Protein AF-A0A6S7IMA1-F1 (afdb_monomer_lite)

pLDDT: mean 73.79, std 25.33, range [29.47, 98.19]

Foldseek 3Di:
DDDDDDDDDDDDDDDDDDDDDDDDDDDDPPPPDDDDDPPPPPPVFDWDKDKDKDWDDPPDDLDQKFKFKAKDPPQFPVHPLDPHFGKDFPDDDPNTTMIMTMGIGGLVCQQDKMFMFIWIQHPVRDTDTDAPVVDDDPDDGDTDIRHDDVVSSDDPPPPDD

Structure (mmCIF, N/CA/C/O backbone):
data_AF-A0A6S7IMA1-F1
#
_entry.id   AF-A0A6S7IMA1-F1
#
loop_
_atom_site.group_PDB
_atom_site.id
_atom_site.type_symbol
_atom_site.label_atom_id
_atom_site.label_alt_id
_atom_site.label_comp_id
_atom_site.label_asym_id
_atom_site.label_entity_id
_atom_site.label_seq_id
_atom_site.pdbx_PDB_ins_code
_atom_site.Cartn_x
_atom_site.Cartn_y
_atom_site.Cartn_z
_atom_site.occupancy
_atom_site.B_iso_or_equiv
_atom_site.auth_seq_id
_atom_site.auth_comp_id
_atom_site.auth_asym_id
_atom_site.auth_atom_id
_atom_site.pdbx_PDB_model_num
ATOM 1 N N . MET A 1 1 ? 29.094 19.172 25.614 1.00 41.25 1 MET A N 1
ATOM 2 C CA . MET A 1 1 ? 28.158 18.133 26.086 1.00 41.25 1 MET A CA 1
ATOM 3 C C . MET A 1 1 ? 28.373 16.949 25.173 1.00 41.25 1 MET A C 1
ATOM 5 O O . MET A 1 1 ? 27.771 16.877 24.112 1.00 41.25 1 MET A O 1
ATOM 9 N N . ASP A 1 2 ? 29.354 16.139 25.554 1.00 35.38 2 ASP A N 1
ATOM 10 C CA . ASP A 1 2 ? 29.734 14.898 24.889 1.00 35.38 2 ASP A CA 1
ATOM 11 C C . ASP A 1 2 ? 28.880 13.748 25.416 1.00 35.38 2 ASP A C 1
ATOM 13 O O . ASP A 1 2 ? 28.486 13.738 26.582 1.00 35.38 2 ASP A O 1
ATOM 17 N N . GLY A 1 3 ? 28.627 12.771 24.552 1.00 31.45 3 GLY A N 1
ATOM 18 C CA . GLY A 1 3 ? 27.895 11.557 24.886 1.00 31.45 3 GLY A CA 1
ATOM 19 C C . GLY A 1 3 ? 28.217 10.425 23.920 1.00 31.45 3 GLY A C 1
ATOM 20 O O . GLY A 1 3 ? 27.313 9.860 23.318 1.00 31.45 3 GLY A O 1
ATOM 21 N N . ALA A 1 4 ? 29.504 10.119 23.746 1.00 35.09 4 ALA A N 1
ATOM 22 C CA . ALA A 1 4 ? 29.955 8.841 23.207 1.00 35.09 4 ALA A CA 1
ATOM 23 C C . ALA A 1 4 ? 30.277 7.920 24.391 1.00 35.09 4 ALA A C 1
ATOM 25 O O . ALA A 1 4 ? 31.137 8.247 25.208 1.00 35.09 4 ALA A O 1
ATOM 26 N N . ALA A 1 5 ? 29.589 6.783 24.494 1.00 36.19 5 ALA A N 1
ATOM 27 C CA . ALA A 1 5 ? 29.919 5.734 25.450 1.00 36.19 5 ALA A CA 1
ATOM 28 C C . ALA A 1 5 ? 30.193 4.428 24.703 1.00 36.19 5 ALA A C 1
ATOM 30 O O . ALA A 1 5 ? 29.373 3.925 23.938 1.00 36.19 5 ALA A O 1
ATOM 31 N N . ILE A 1 6 ? 31.403 3.946 24.945 1.00 34.84 6 ILE A N 1
ATOM 32 C CA . ILE A 1 6 ? 32.040 2.729 24.469 1.00 34.84 6 ILE A CA 1
ATOM 33 C C . ILE A 1 6 ? 31.697 1.632 25.482 1.00 34.84 6 ILE A C 1
ATOM 35 O O . ILE A 1 6 ? 31.833 1.866 26.682 1.00 34.84 6 ILE A O 1
ATOM 39 N N . PHE A 1 7 ? 31.304 0.439 25.033 1.00 31.62 7 PHE A N 1
ATOM 40 C CA . PHE A 1 7 ? 31.264 -0.742 25.897 1.00 31.62 7 PHE A CA 1
ATOM 41 C C . PHE A 1 7 ? 32.379 -1.701 25.490 1.00 31.62 7 PHE A C 1
ATOM 43 O O . PHE A 1 7 ? 32.335 -2.310 24.423 1.00 31.62 7 PHE A O 1
ATOM 50 N N . SER A 1 8 ? 33.371 -1.817 26.372 1.00 31.61 8 SER A N 1
ATOM 51 C CA . SER A 1 8 ? 34.441 -2.808 26.319 1.00 31.61 8 SER A CA 1
ATOM 52 C C . SER A 1 8 ? 34.383 -3.676 27.575 1.00 31.61 8 SER A C 1
ATOM 54 O O . SER A 1 8 ? 34.417 -3.152 28.683 1.00 31.61 8 SER A O 1
ATOM 56 N N . ASN A 1 9 ? 34.333 -4.989 27.351 1.00 31.88 9 ASN A N 1
ATOM 57 C CA . ASN A 1 9 ? 34.886 -6.091 28.142 1.00 31.88 9 ASN A CA 1
ATOM 58 C C . ASN A 1 9 ? 34.836 -6.042 29.679 1.00 31.88 9 ASN A C 1
ATOM 60 O O . ASN A 1 9 ? 35.659 -5.397 30.323 1.00 31.88 9 ASN A O 1
ATOM 64 N N . LEU A 1 10 ? 34.061 -6.970 30.243 1.00 34.06 10 LEU A N 1
ATOM 65 C CA . LEU A 1 10 ? 34.516 -7.770 31.380 1.00 34.06 10 LEU A CA 1
ATOM 66 C C . LEU A 1 10 ? 34.341 -9.251 31.031 1.00 34.06 10 LEU A C 1
ATOM 68 O O . LEU A 1 10 ? 33.246 -9.799 31.107 1.00 34.06 10 LEU A O 1
ATOM 72 N N . GLY A 1 11 ? 35.443 -9.866 30.605 1.00 29.47 11 GLY A N 1
ATOM 73 C CA . GLY A 1 11 ? 35.627 -11.308 30.673 1.00 29.47 11 GLY A CA 1
ATOM 74 C C . GLY A 1 11 ? 36.151 -11.667 32.060 1.00 29.47 11 GLY A C 1
ATOM 75 O O . GLY A 1 11 ? 37.116 -11.065 32.531 1.00 29.47 11 GLY A O 1
ATOM 76 N N . LEU A 1 12 ? 35.506 -12.637 32.700 1.00 34.34 12 LEU A N 1
ATOM 77 C CA . LEU A 1 12 ? 36.057 -13.409 33.806 1.00 34.34 12 LEU A CA 1
ATOM 78 C C . LEU A 1 12 ? 35.805 -14.890 33.503 1.00 34.34 12 LEU A C 1
ATOM 80 O O . LEU A 1 12 ? 34.703 -15.284 33.129 1.00 34.34 12 LEU A O 1
ATOM 84 N N . ASP A 1 13 ? 36.892 -15.641 33.617 1.00 33.44 13 ASP A N 1
ATOM 85 C CA . ASP A 1 13 ? 37.124 -17.038 33.246 1.00 33.44 13 ASP A CA 1
ATOM 86 C C . ASP A 1 13 ? 36.511 -18.066 34.243 1.00 33.44 13 ASP A C 1
ATOM 88 O O . ASP A 1 13 ? 35.950 -17.672 35.269 1.00 33.44 13 ASP A O 1
ATOM 92 N N . PRO A 1 14 ? 36.567 -19.388 33.949 1.00 46.19 14 PRO A N 1
ATOM 93 C CA . PRO A 1 14 ? 35.552 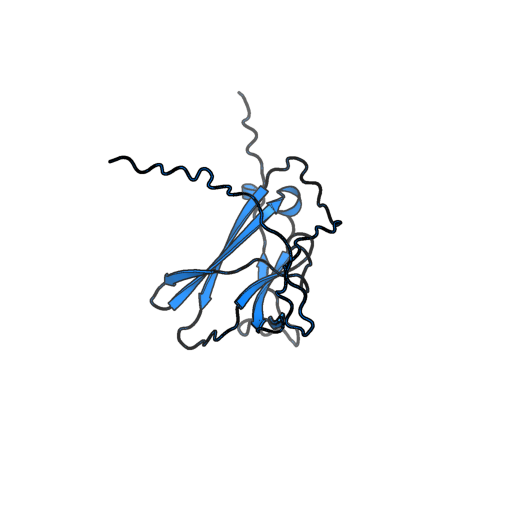-20.371 34.334 1.00 46.19 14 PRO A CA 1
ATOM 94 C C . PRO A 1 14 ? 35.863 -21.142 35.628 1.00 46.19 14 PRO A C 1
ATOM 96 O O . PRO A 1 14 ? 37.021 -21.355 35.983 1.00 46.19 14 PRO A O 1
ATOM 99 N N . LEU A 1 15 ? 34.820 -21.683 36.270 1.00 32.97 15 LEU A N 1
ATOM 100 C CA . LEU A 1 15 ? 34.927 -22.776 37.245 1.00 32.97 15 LEU A CA 1
ATOM 101 C C . LEU A 1 15 ? 33.888 -23.869 36.936 1.00 32.97 15 LEU A C 1
ATOM 103 O O . LEU A 1 15 ? 32.746 -23.584 36.591 1.00 32.97 15 LEU A O 1
ATOM 107 N N . ALA A 1 16 ? 34.348 -25.119 37.009 1.00 38.38 16 ALA A N 1
ATOM 108 C CA . ALA A 1 16 ? 33.702 -26.350 36.548 1.00 38.38 16 ALA A CA 1
ATOM 109 C C . ALA A 1 16 ? 32.690 -26.958 37.569 1.00 38.38 16 ALA A C 1
ATOM 111 O O . ALA A 1 16 ? 32.238 -26.257 38.470 1.00 38.38 16 ALA A O 1
ATOM 112 N N . PRO A 1 17 ? 32.297 -28.244 37.446 1.00 41.56 17 PRO A N 1
ATOM 113 C CA . PRO A 1 17 ? 31.023 -28.707 36.902 1.00 41.56 17 PRO A CA 1
ATOM 114 C C . PRO A 1 17 ? 30.029 -29.172 37.988 1.00 41.56 17 PRO A C 1
ATOM 116 O O . PRO A 1 17 ? 30.413 -29.785 38.982 1.00 41.56 17 PRO A O 1
ATOM 119 N N . GLY A 1 18 ? 28.733 -28.951 37.761 1.00 34.66 18 GLY A N 1
ATOM 120 C CA . GLY A 1 18 ? 27.652 -29.496 38.585 1.00 34.66 18 GLY A CA 1
ATOM 121 C C . GLY A 1 18 ? 26.740 -30.396 37.756 1.00 34.66 18 GLY A C 1
ATOM 122 O O . GLY A 1 18 ? 26.047 -29.912 36.869 1.00 34.66 18 GLY A O 1
ATOM 123 N N . ASN A 1 19 ? 26.765 -31.697 38.047 1.00 38.09 19 ASN A N 1
ATOM 124 C CA . ASN A 1 19 ? 25.823 -32.694 37.538 1.00 38.09 19 ASN A CA 1
ATOM 125 C C . ASN A 1 19 ? 24.456 -32.536 38.231 1.00 38.09 19 ASN A C 1
ATOM 127 O O . ASN A 1 19 ? 24.410 -32.433 39.457 1.00 38.09 19 ASN A O 1
ATOM 131 N N . GLY A 1 20 ? 23.361 -32.582 37.470 1.00 37.66 20 GLY A N 1
ATOM 132 C CA . GLY A 1 20 ? 21.991 -32.592 37.994 1.00 37.66 20 GLY A CA 1
ATOM 133 C C . GLY A 1 20 ? 20.956 -32.541 36.870 1.00 37.66 20 GLY A C 1
ATOM 134 O O . GLY A 1 20 ? 20.861 -31.541 36.170 1.00 37.66 20 GLY A O 1
ATOM 135 N N . ASP A 1 21 ? 20.234 -33.642 36.691 1.00 34.16 21 ASP A N 1
ATOM 136 C CA . ASP A 1 21 ? 19.382 -33.994 35.551 1.00 34.16 21 ASP A CA 1
ATOM 137 C C . ASP A 1 21 ? 18.005 -33.288 35.480 1.00 34.16 21 ASP A C 1
ATOM 139 O O . ASP A 1 21 ? 17.345 -33.123 36.503 1.00 34.16 21 ASP A O 1
ATOM 143 N N . GLY A 1 22 ? 17.548 -33.014 34.240 1.00 33.38 22 GLY A N 1
ATOM 144 C CA . GLY A 1 22 ? 16.142 -32.833 33.791 1.00 33.38 22 GLY A CA 1
ATOM 145 C C . GLY A 1 22 ? 15.446 -31.515 34.188 1.00 33.38 22 GLY A C 1
ATOM 146 O O . GLY A 1 22 ? 15.602 -31.040 35.297 1.00 33.38 22 GLY A O 1
ATOM 147 N N . ASP A 1 23 ? 14.609 -30.839 33.398 1.00 32.81 23 ASP A N 1
ATOM 148 C CA . ASP A 1 23 ? 13.888 -31.170 32.172 1.00 32.81 23 ASP A CA 1
ATOM 149 C C . ASP A 1 23 ? 13.341 -29.845 31.558 1.00 32.81 23 ASP A C 1
ATOM 151 O O . ASP A 1 23 ? 13.013 -28.895 32.265 1.00 32.81 23 ASP A O 1
ATOM 155 N N . PHE A 1 24 ? 13.327 -29.799 30.228 1.00 35.09 24 PHE A N 1
ATOM 156 C CA . PHE A 1 24 ? 12.824 -28.826 29.240 1.00 35.09 24 PHE A CA 1
ATOM 157 C C . PHE A 1 24 ? 12.124 -27.501 29.657 1.00 35.09 24 PHE A C 1
ATOM 159 O O . PHE A 1 24 ? 10.975 -27.497 30.078 1.00 35.09 24 PHE A O 1
ATOM 166 N N . HIS A 1 25 ? 12.699 -26.365 29.225 1.00 35.22 25 HIS A N 1
ATOM 167 C CA . HIS A 1 25 ? 12.022 -25.389 28.347 1.00 35.22 25 HIS A CA 1
ATOM 168 C C . HIS A 1 25 ? 13.065 -24.616 27.520 1.00 35.22 25 HIS A C 1
ATOM 170 O O . HIS A 1 25 ? 13.811 -23.786 28.027 1.00 35.22 25 HIS A O 1
ATOM 176 N N . ARG A 1 26 ? 13.136 -24.951 26.226 1.00 36.19 26 ARG A N 1
ATOM 177 C CA . ARG A 1 26 ? 14.025 -24.346 25.227 1.00 36.19 26 ARG A CA 1
ATOM 178 C C . ARG A 1 26 ? 13.658 -22.880 24.995 1.00 36.19 26 ARG A C 1
ATOM 180 O O . ARG A 1 26 ? 12.563 -22.594 24.512 1.00 36.19 26 ARG A O 1
ATOM 187 N N . GLU A 1 27 ? 14.600 -21.984 25.259 1.00 33.69 27 GLU A N 1
ATOM 188 C CA . GLU A 1 27 ? 14.617 -20.646 24.677 1.00 33.69 27 GLU A CA 1
ATOM 189 C C . GLU A 1 27 ? 14.760 -20.793 23.158 1.00 33.69 27 GLU A C 1
ATOM 191 O O . GLU A 1 27 ? 15.687 -21.429 22.652 1.00 33.69 27 GLU A O 1
ATOM 196 N N . ALA A 1 28 ? 13.782 -20.277 22.416 1.00 35.00 28 ALA A N 1
ATOM 197 C CA . ALA A 1 28 ? 13.831 -20.255 20.966 1.00 35.00 28 ALA A CA 1
ATOM 198 C C . ALA A 1 28 ? 14.846 -19.192 20.520 1.00 35.00 28 ALA A C 1
ATOM 200 O O . ALA A 1 28 ? 14.499 -18.030 20.316 1.00 35.00 28 ALA A O 1
ATOM 201 N N . GLU A 1 29 ? 16.101 -19.607 20.350 1.00 32.66 29 GLU A N 1
ATOM 202 C CA . GLU A 1 29 ? 17.047 -18.941 19.459 1.00 32.66 29 GLU A CA 1
ATOM 203 C C . GLU A 1 29 ? 16.412 -18.841 18.066 1.00 32.66 29 GLU A C 1
ATOM 205 O O . GLU A 1 29 ? 16.292 -19.824 17.326 1.00 32.66 29 GLU A O 1
ATOM 210 N N . VAL A 1 30 ? 15.989 -17.633 17.694 1.00 36.06 30 VAL A N 1
ATOM 211 C CA . VAL A 1 30 ? 15.616 -17.306 16.318 1.00 36.06 30 VAL A CA 1
ATOM 212 C C . VAL A 1 30 ? 16.905 -17.251 15.504 1.00 36.06 30 VAL A C 1
ATOM 214 O O . VAL A 1 30 ? 17.511 -16.202 15.299 1.00 36.06 30 VAL A O 1
ATOM 217 N N . ASN A 1 31 ? 17.330 -18.427 15.051 1.00 35.66 31 ASN A N 1
ATOM 218 C CA . ASN A 1 31 ? 18.363 -18.599 14.046 1.00 35.66 31 ASN A CA 1
ATOM 219 C C . ASN A 1 31 ? 17.888 -17.936 12.744 1.00 35.66 31 ASN A C 1
ATOM 221 O O . ASN A 1 31 ? 17.125 -18.517 11.970 1.00 35.66 31 ASN A O 1
ATOM 225 N N . GLN A 1 32 ? 18.351 -16.708 12.491 1.00 45.28 32 GLN A N 1
ATOM 226 C CA . GLN A 1 32 ? 18.319 -16.086 11.168 1.00 45.28 32 GLN A CA 1
ATOM 227 C C . GLN A 1 32 ? 19.288 -16.840 10.252 1.00 45.28 32 GLN A C 1
ATOM 229 O O . GLN A 1 32 ? 20.385 -16.377 9.946 1.00 45.28 32 GLN A O 1
ATOM 234 N N . LYS A 1 33 ? 18.885 -18.038 9.821 1.00 39.41 33 LYS A N 1
ATOM 235 C CA . LYS A 1 33 ? 19.583 -18.783 8.783 1.00 39.41 33 LYS A CA 1
ATOM 236 C C . LYS A 1 33 ? 18.949 -18.471 7.432 1.00 39.41 33 LYS A C 1
ATOM 238 O O . LYS A 1 33 ? 17.849 -18.887 7.092 1.00 39.41 33 LYS A O 1
ATOM 243 N N . GLN A 1 34 ? 19.703 -17.663 6.714 1.00 48.06 34 GLN A N 1
ATOM 244 C CA . GLN A 1 34 ? 19.609 -17.272 5.322 1.00 48.06 34 GLN A CA 1
ATOM 245 C C . GLN A 1 34 ? 19.479 -18.479 4.366 1.00 48.06 34 GLN A C 1
ATOM 247 O O . GLN A 1 34 ? 20.429 -19.236 4.200 1.00 48.06 34 GLN A O 1
ATOM 252 N N . GLU A 1 35 ? 18.340 -18.597 3.676 1.00 39.50 35 GLU A N 1
ATOM 253 C CA . GLU A 1 35 ? 18.140 -19.375 2.434 1.00 39.50 35 GLU A CA 1
ATOM 254 C C . GLU A 1 35 ? 17.193 -18.544 1.536 1.00 39.50 35 GLU A C 1
ATOM 256 O O . GLU A 1 35 ? 16.023 -18.377 1.849 1.00 39.50 35 GLU A O 1
ATOM 261 N N . ASN A 1 36 ? 17.644 -17.693 0.610 1.00 39.50 36 ASN A N 1
ATOM 262 C CA . ASN A 1 36 ? 18.396 -17.886 -0.635 1.00 39.50 36 ASN A CA 1
ATOM 263 C C . ASN A 1 36 ? 17.554 -18.479 -1.794 1.00 39.50 36 ASN A C 1
ATOM 265 O O . ASN A 1 36 ? 17.520 -19.690 -1.975 1.00 39.50 36 ASN A O 1
ATOM 269 N N . ARG A 1 37 ? 16.965 -17.576 -2.608 1.00 41.00 37 ARG A N 1
ATOM 270 C CA . ARG A 1 37 ? 16.892 -17.560 -4.099 1.00 41.00 37 ARG A CA 1
ATOM 271 C C . ARG A 1 37 ? 15.533 -17.154 -4.695 1.00 41.00 37 ARG A C 1
ATOM 273 O O . ARG A 1 37 ? 14.857 -17.923 -5.362 1.00 41.00 37 ARG A O 1
ATOM 280 N N . SER A 1 38 ? 15.278 -15.854 -4.646 1.00 33.69 38 SER A N 1
ATOM 281 C CA . SER A 1 38 ? 15.030 -15.091 -5.874 1.00 33.69 38 SER A CA 1
ATOM 282 C C . SER A 1 38 ? 15.809 -13.789 -5.736 1.00 33.69 38 SER A C 1
ATOM 284 O O . SER A 1 38 ? 15.265 -12.733 -5.416 1.00 33.69 38 SER A O 1
ATOM 286 N N . SER A 1 39 ? 17.132 -13.890 -5.870 1.00 42.88 39 SER A N 1
ATOM 287 C CA . SER A 1 39 ? 17.984 -12.723 -6.041 1.00 42.88 39 SER A CA 1
ATOM 288 C C . SER A 1 39 ? 17.563 -12.058 -7.347 1.00 42.88 39 SER A C 1
ATOM 290 O O . SER A 1 39 ? 18.053 -12.399 -8.423 1.00 42.88 39 SER A O 1
ATOM 292 N N . ILE A 1 40 ? 16.631 -11.108 -7.268 1.00 46.16 40 ILE A N 1
ATOM 293 C CA . ILE A 1 40 ? 16.646 -10.006 -8.217 1.00 46.16 40 ILE A CA 1
ATOM 294 C C . ILE A 1 40 ? 18.042 -9.438 -8.035 1.00 46.16 40 ILE A C 1
ATOM 296 O O . ILE A 1 40 ? 18.356 -8.909 -6.972 1.00 46.16 40 ILE A O 1
ATOM 300 N N . ASN A 1 41 ? 18.911 -9.704 -9.007 1.00 39.69 41 ASN A N 1
ATOM 301 C CA . ASN A 1 41 ? 20.258 -9.178 -9.021 1.00 39.69 41 ASN A CA 1
ATOM 302 C C . ASN A 1 41 ? 20.148 -7.691 -8.684 1.00 39.69 41 ASN A C 1
ATOM 304 O O . ASN A 1 41 ? 19.570 -6.928 -9.462 1.00 39.69 41 ASN A O 1
ATOM 308 N N . ASN A 1 42 ? 20.684 -7.297 -7.528 1.00 43.75 42 ASN A N 1
ATOM 309 C CA . ASN A 1 42 ? 21.065 -5.920 -7.256 1.00 43.75 42 ASN A CA 1
ATOM 310 C C . ASN A 1 42 ? 22.261 -5.616 -8.172 1.00 43.75 42 ASN A C 1
ATOM 312 O O . ASN A 1 42 ? 23.382 -5.435 -7.718 1.00 43.75 42 ASN A O 1
ATOM 316 N N . ALA A 1 43 ? 22.042 -5.672 -9.484 1.00 45.22 43 ALA A N 1
ATOM 317 C CA . ALA A 1 43 ? 22.815 -4.870 -10.404 1.00 45.22 43 ALA A CA 1
ATOM 318 C C . ALA A 1 43 ? 22.425 -3.427 -10.087 1.00 45.22 43 ALA A C 1
ATOM 320 O O . ALA A 1 43 ? 21.234 -3.181 -9.886 1.00 45.22 43 ALA A O 1
ATOM 321 N N . ASP A 1 44 ? 23.407 -2.531 -10.005 1.00 55.19 44 ASP A N 1
ATOM 322 C CA . ASP A 1 44 ? 23.310 -1.094 -9.714 1.00 55.19 44 ASP A CA 1
ATOM 323 C C . ASP A 1 44 ? 22.322 -0.348 -10.634 1.00 55.19 44 ASP A C 1
ATOM 325 O O . ASP A 1 44 ? 22.678 0.461 -11.489 1.00 55.19 44 ASP A O 1
ATOM 329 N N . GLY A 1 45 ? 21.041 -0.659 -10.496 1.00 72.94 45 GLY A N 1
ATOM 330 C CA . GLY A 1 45 ? 19.949 -0.096 -11.254 1.00 72.94 45 GLY A CA 1
ATOM 331 C C . GLY A 1 45 ? 19.342 1.048 -10.469 1.00 72.94 45 GLY A C 1
ATOM 332 O O . GLY A 1 45 ? 19.046 0.922 -9.279 1.00 72.94 45 GLY A O 1
ATOM 333 N N . LYS A 1 46 ? 19.107 2.167 -11.148 1.00 86.38 46 LYS A N 1
ATOM 334 C CA . LYS A 1 46 ? 18.351 3.280 -10.577 1.00 86.38 46 LYS A CA 1
ATOM 335 C C . LYS A 1 46 ? 16.963 2.801 -10.145 1.00 86.38 46 LYS A C 1
ATOM 337 O O . LYS A 1 46 ? 16.326 1.977 -10.812 1.00 86.38 46 LYS A O 1
ATOM 342 N N . THR A 1 47 ? 16.498 3.333 -9.021 1.00 90.88 47 THR A N 1
ATOM 343 C CA . THR A 1 47 ? 15.182 3.033 -8.453 1.00 90.88 47 THR A CA 1
ATOM 344 C C . THR A 1 47 ? 14.376 4.314 -8.300 1.00 90.88 47 THR A C 1
ATOM 346 O O . THR A 1 47 ? 14.935 5.391 -8.103 1.00 90.88 47 THR A O 1
ATOM 349 N N . LEU A 1 48 ? 13.059 4.178 -8.395 1.00 91.56 48 LEU A N 1
ATOM 350 C CA . LEU A 1 48 ? 12.088 5.182 -7.998 1.00 91.56 48 LEU A CA 1
ATOM 351 C C . LEU A 1 48 ? 11.496 4.765 -6.654 1.00 91.56 48 LEU A C 1
ATOM 353 O O . LEU A 1 48 ? 11.061 3.623 -6.495 1.00 91.56 48 LEU A O 1
ATOM 357 N N . THR A 1 49 ? 11.436 5.691 -5.705 1.00 94.88 49 THR A N 1
ATOM 358 C CA . THR A 1 49 ? 10.655 5.489 -4.485 1.00 94.88 49 THR A CA 1
ATOM 359 C C . THR A 1 49 ? 9.215 5.912 -4.738 1.00 94.88 49 THR A C 1
ATOM 361 O O . THR A 1 49 ? 8.959 7.062 -5.091 1.00 94.88 49 THR A O 1
ATOM 364 N N . VAL A 1 50 ? 8.275 4.996 -4.522 1.00 95.69 50 VAL A N 1
ATOM 365 C CA . VAL A 1 50 ? 6.841 5.289 -4.517 1.00 95.69 50 VAL A CA 1
ATOM 366 C C . VAL A 1 50 ? 6.351 5.269 -3.076 1.00 95.69 50 VAL A C 1
ATOM 368 O O . VAL A 1 50 ? 6.562 4.294 -2.351 1.00 95.69 50 VAL A O 1
ATOM 371 N N . VAL A 1 51 ? 5.698 6.359 -2.673 1.00 97.44 51 VAL A N 1
ATOM 372 C CA . VAL A 1 51 ? 5.102 6.515 -1.345 1.00 97.44 51 VAL A CA 1
ATOM 373 C C . VAL A 1 51 ? 3.587 6.478 -1.481 1.00 97.44 51 VAL A C 1
ATOM 375 O O . VAL A 1 51 ? 2.992 7.282 -2.197 1.00 97.44 51 VAL A O 1
ATOM 378 N N . PHE A 1 52 ? 2.968 5.544 -0.776 1.00 97.75 52 PHE A N 1
ATOM 379 C CA . PHE A 1 52 ? 1.529 5.372 -0.719 1.00 97.75 52 PHE A CA 1
ATOM 380 C C . PHE A 1 52 ? 0.993 6.009 0.553 1.00 97.75 52 PHE A C 1
ATOM 382 O O . PHE A 1 52 ? 1.459 5.677 1.643 1.00 97.75 52 PHE A O 1
ATOM 389 N N . HIS A 1 53 ? -0.031 6.846 0.415 1.00 96.81 53 HIS A N 1
ATOM 390 C CA . HIS A 1 53 ? -0.782 7.375 1.547 1.00 96.81 53 HIS A CA 1
ATOM 391 C C . HIS A 1 53 ? -2.210 6.839 1.518 1.00 96.81 53 HIS A C 1
ATOM 393 O O . HIS A 1 53 ? -2.839 6.792 0.460 1.00 96.81 53 HIS A O 1
ATOM 399 N N . ALA A 1 54 ? -2.723 6.458 2.683 1.00 94.94 54 ALA A N 1
ATOM 400 C CA . ALA A 1 54 ? -4.127 6.115 2.869 1.00 94.94 54 ALA A CA 1
ATOM 401 C C . ALA A 1 54 ? -4.663 6.761 4.142 1.00 94.94 54 ALA A C 1
ATOM 403 O O . ALA A 1 54 ? -3.935 6.941 5.116 1.00 94.94 54 ALA A O 1
ATOM 404 N N . ILE A 1 55 ? -5.950 7.094 4.135 1.00 94.44 55 ILE A N 1
ATOM 405 C CA . ILE A 1 55 ? -6.643 7.630 5.303 1.00 94.44 55 ILE A CA 1
ATOM 406 C C . ILE A 1 55 ? -7.591 6.557 5.812 1.00 94.44 55 ILE A C 1
ATOM 408 O O . IL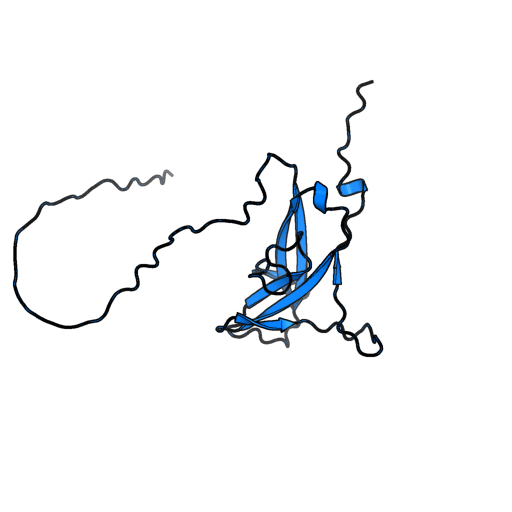E A 1 55 ? -8.429 6.051 5.065 1.00 94.44 55 ILE A O 1
ATOM 412 N N . LEU A 1 56 ? -7.463 6.226 7.091 1.00 93.06 56 LEU A N 1
ATOM 413 C CA . LEU A 1 56 ? -8.323 5.263 7.752 1.00 93.06 56 LEU A CA 1
ATOM 414 C C . LEU A 1 56 ? -9.404 5.994 8.550 1.00 93.06 56 LEU A C 1
ATOM 416 O O . LEU A 1 56 ? -9.125 6.912 9.328 1.00 93.06 56 LEU A O 1
ATOM 420 N N . SER A 1 57 ? -10.655 5.574 8.356 1.00 90.94 57 SER A N 1
ATOM 421 C CA . SER A 1 57 ? -11.784 6.132 9.096 1.00 90.94 57 SER A CA 1
ATOM 422 C C . SER A 1 57 ? -11.583 5.945 10.596 1.00 90.94 57 SER A C 1
ATOM 424 O O . SER A 1 57 ? -11.194 4.875 11.049 1.00 90.94 57 SER A O 1
ATOM 426 N N . LYS A 1 58 ? -11.972 6.944 11.390 1.00 88.69 58 LYS A N 1
ATOM 427 C CA . LYS A 1 58 ? -11.993 6.840 12.861 1.00 88.69 58 LYS A CA 1
ATOM 428 C C . LYS A 1 58 ? -12.873 5.710 13.395 1.00 88.69 58 LYS A C 1
ATOM 430 O O . LYS A 1 58 ? -12.739 5.335 14.550 1.00 88.69 58 LYS A O 1
ATOM 435 N N . LYS A 1 59 ? -13.825 5.239 12.587 1.00 90.31 59 LYS A N 1
ATOM 436 C CA . LYS A 1 59 ? -14.715 4.125 12.938 1.00 90.31 59 LYS A CA 1
ATOM 437 C C . LYS A 1 59 ? -14.064 2.763 12.709 1.00 90.31 59 LYS A C 1
ATOM 439 O O . LYS A 1 59 ? -14.659 1.750 13.050 1.00 90.31 59 LYS A O 1
ATOM 444 N N . PHE A 1 60 ? -12.907 2.733 12.057 1.00 89.12 60 PHE A N 1
ATOM 445 C CA . PHE A 1 60 ? -12.214 1.499 11.757 1.00 89.12 60 PHE A CA 1
ATOM 446 C C . PHE A 1 60 ? -11.338 1.102 12.943 1.00 89.12 60 PHE A C 1
ATOM 448 O O . PHE A 1 60 ? -10.409 1.818 13.316 1.00 89.12 60 PHE A O 1
ATOM 455 N N . GLU A 1 61 ? -11.618 -0.064 13.510 1.00 89.38 61 GLU A N 1
ATOM 456 C CA . GLU A 1 61 ? -10.828 -0.641 14.590 1.00 89.38 61 GLU A CA 1
ATOM 457 C C . GLU A 1 61 ? -9.791 -1.602 14.006 1.00 89.38 61 GLU A C 1
ATOM 459 O O . GLU A 1 61 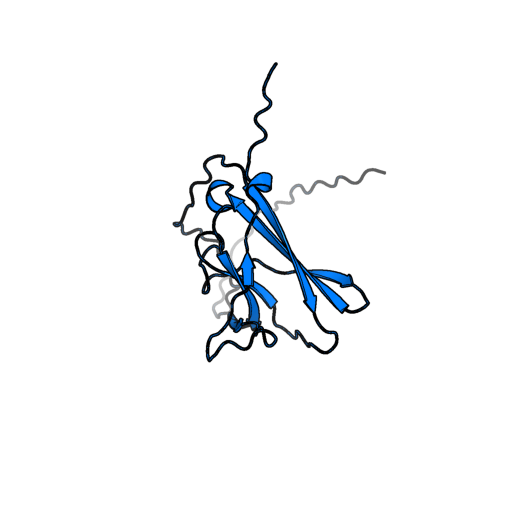? -10.124 -2.675 13.497 1.00 89.38 61 GLU A O 1
ATOM 464 N N . LEU A 1 62 ? -8.516 -1.204 14.061 1.00 88.62 62 LEU A N 1
ATOM 465 C CA . LEU A 1 62 ? -7.423 -2.018 13.529 1.00 88.62 62 LEU A CA 1
ATOM 466 C C . LEU A 1 62 ? -7.164 -3.271 14.383 1.00 88.62 62 LEU A C 1
ATOM 468 O O . LEU A 1 62 ? -6.891 -4.338 13.837 1.00 88.62 62 LEU A O 1
ATOM 472 N N . GLY A 1 63 ? -7.305 -3.162 15.707 1.00 89.88 63 GLY A N 1
ATOM 473 C CA . GLY A 1 63 ? -7.036 -4.262 16.634 1.00 89.88 63 GLY A CA 1
ATOM 474 C C . GLY A 1 63 ? -5.564 -4.685 16.619 1.00 89.88 63 GLY A C 1
ATOM 475 O O . GLY A 1 63 ? -4.674 -3.839 16.610 1.00 89.88 63 GLY A O 1
ATOM 476 N N . ASP A 1 64 ? -5.321 -5.995 16.611 1.00 91.81 64 ASP A N 1
ATOM 477 C CA . ASP A 1 64 ? -3.998 -6.626 16.512 1.00 91.81 64 ASP A CA 1
ATOM 478 C C . ASP A 1 64 ? -3.533 -6.849 15.060 1.00 91.81 64 ASP A C 1
ATOM 480 O O . ASP A 1 64 ? -2.504 -7.483 14.823 1.00 91.81 64 ASP A O 1
ATOM 484 N N . ARG A 1 65 ? -4.290 -6.346 14.080 1.00 94.94 65 ARG A N 1
ATOM 485 C CA . ARG A 1 65 ? -3.991 -6.516 12.658 1.00 94.94 65 ARG A CA 1
ATOM 486 C C . ARG A 1 65 ? -2.933 -5.526 12.200 1.00 94.94 65 ARG A C 1
ATOM 488 O O . ARG A 1 65 ? -2.835 -4.407 12.703 1.00 94.94 65 ARG A O 1
ATOM 495 N N . ILE A 1 66 ? -2.204 -5.907 11.160 1.00 95.81 66 ILE A N 1
ATOM 496 C CA . ILE A 1 66 ? -1.306 -5.004 10.437 1.00 95.81 66 ILE A CA 1
ATOM 497 C C . ILE A 1 66 ? -1.859 -4.708 9.048 1.00 95.81 66 ILE A C 1
ATOM 499 O O . ILE A 1 66 ? -2.624 -5.494 8.489 1.00 95.81 66 ILE A O 1
ATOM 503 N N . ILE A 1 67 ? -1.458 -3.570 8.486 1.00 97.06 67 ILE A N 1
ATOM 504 C CA . ILE A 1 67 ? -1.781 -3.201 7.108 1.00 97.06 67 ILE A CA 1
ATOM 505 C C . ILE A 1 67 ? -0.516 -3.350 6.271 1.00 97.06 67 ILE A C 1
ATOM 507 O O . ILE A 1 67 ? 0.557 -2.870 6.640 1.00 97.06 67 ILE A O 1
ATOM 511 N N . VAL A 1 68 ? -0.655 -4.006 5.126 1.00 98.00 68 VAL A N 1
ATOM 512 C CA . VAL A 1 68 ? 0.386 -4.104 4.103 1.00 98.00 68 VAL A CA 1
ATOM 513 C C . VAL A 1 68 ? -0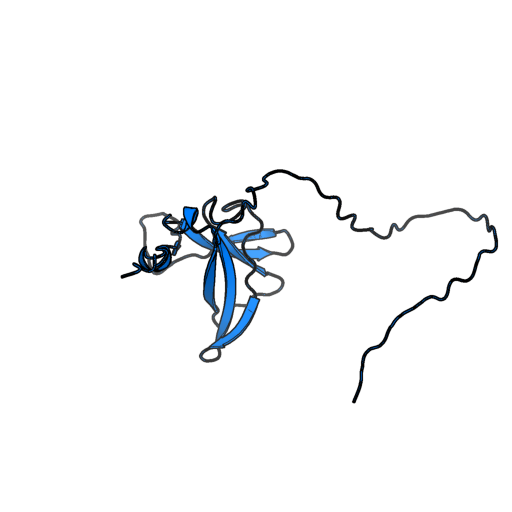.186 -3.736 2.739 1.00 98.00 68 VAL A C 1
ATOM 515 O O . VAL A 1 68 ? -1.401 -3.693 2.552 1.00 98.00 68 VAL A O 1
ATOM 518 N N . ILE A 1 69 ? 0.688 -3.492 1.769 1.00 98.06 69 ILE A N 1
ATOM 519 C CA . ILE A 1 69 ? 0.317 -3.346 0.361 1.00 98.06 69 ILE A CA 1
ATOM 520 C C . ILE A 1 69 ? 0.798 -4.582 -0.388 1.00 98.06 69 ILE A C 1
ATOM 522 O O . ILE A 1 69 ? 1.987 -4.908 -0.354 1.00 98.06 69 ILE A O 1
ATOM 526 N N . ARG A 1 70 ? -0.118 -5.267 -1.067 1.00 97.62 70 ARG A N 1
ATOM 527 C CA . ARG A 1 70 ? 0.196 -6.361 -1.994 1.00 97.62 70 ARG A CA 1
ATOM 528 C C . ARG A 1 70 ? -0.249 -5.977 -3.397 1.00 97.62 70 ARG A C 1
ATOM 530 O O . ARG A 1 70 ? -1.109 -5.112 -3.549 1.00 97.62 70 ARG A O 1
ATOM 537 N N . GLY A 1 71 ? 0.343 -6.592 -4.408 1.00 96.38 71 GLY A N 1
ATOM 538 C CA . GLY A 1 71 ? 0.053 -6.267 -5.797 1.00 96.38 71 GLY A CA 1
ATOM 539 C C . GLY A 1 71 ? 0.754 -7.203 -6.763 1.00 96.38 71 GLY A C 1
ATOM 540 O O . GLY A 1 71 ? 1.287 -8.229 -6.348 1.00 96.38 71 GLY A O 1
ATOM 541 N N . ASP A 1 72 ? 0.771 -6.843 -8.041 1.00 96.75 72 ASP A N 1
ATOM 542 C CA . ASP A 1 72 ? 1.327 -7.705 -9.080 1.00 96.75 72 ASP A CA 1
ATOM 543 C C . ASP A 1 72 ? 2.856 -7.840 -9.006 1.00 96.75 72 ASP A C 1
ATOM 545 O O . ASP A 1 72 ? 3.611 -6.890 -8.752 1.00 96.75 72 ASP A O 1
ATOM 549 N N . GLU A 1 73 ? 3.337 -9.037 -9.337 1.00 95.06 73 GLU A N 1
ATOM 550 C CA . GLU A 1 73 ? 4.754 -9.260 -9.587 1.00 95.06 73 GLU A CA 1
ATOM 551 C C . GLU A 1 73 ? 5.200 -8.651 -10.930 1.00 95.06 73 GLU A C 1
ATOM 553 O O . GLU A 1 73 ? 4.443 -8.596 -11.908 1.00 95.06 73 GLU A O 1
ATOM 558 N N . PRO A 1 74 ? 6.470 -8.225 -11.048 1.00 94.00 74 PRO A N 1
ATOM 559 C CA . PRO A 1 74 ? 7.538 -8.257 -10.049 1.00 94.00 74 PRO A CA 1
ATOM 560 C C . PRO A 1 74 ? 7.653 -6.946 -9.256 1.00 94.00 74 PRO A C 1
ATOM 562 O O . PRO A 1 74 ? 8.666 -6.732 -8.595 1.00 94.00 74 PRO A O 1
ATOM 565 N N . VAL A 1 75 ? 6.679 -6.034 -9.372 1.00 94.44 75 VAL A N 1
ATOM 566 C CA . VAL A 1 75 ? 6.717 -4.747 -8.659 1.00 94.44 75 VAL A CA 1
ATOM 567 C C . VAL A 1 75 ? 6.590 -4.991 -7.158 1.00 94.44 75 VAL A C 1
ATOM 569 O O . VAL A 1 75 ? 7.395 -4.471 -6.391 1.00 94.44 75 VAL A O 1
ATOM 572 N N . PHE A 1 76 ? 5.641 -5.836 -6.751 1.00 95.88 76 PHE A N 1
ATOM 573 C CA . PHE A 1 76 ? 5.492 -6.295 -5.374 1.00 95.88 76 PHE A CA 1
ATOM 574 C C . PHE A 1 76 ? 6.117 -7.683 -5.227 1.00 95.88 76 PHE A C 1
ATOM 576 O O . PHE A 1 76 ? 5.664 -8.645 -5.840 1.00 95.88 76 PHE A O 1
ATOM 583 N N . ALA A 1 77 ? 7.175 -7.798 -4.423 1.00 91.88 77 ALA A N 1
ATOM 584 C CA . ALA A 1 77 ? 7.874 -9.068 -4.229 1.00 91.88 77 ALA A CA 1
ATOM 585 C C . ALA A 1 77 ? 6.960 -10.123 -3.573 1.00 91.88 77 ALA A C 1
ATOM 587 O O . ALA A 1 77 ? 6.421 -9.887 -2.488 1.00 91.88 77 ALA A O 1
ATOM 588 N N . GLY A 1 78 ? 6.817 -11.289 -4.212 1.00 93.62 78 GLY A N 1
ATOM 589 C CA . GLY A 1 78 ? 5.910 -12.354 -3.777 1.00 93.62 78 GLY A CA 1
ATOM 590 C C . GLY A 1 78 ? 4.449 -12.125 -4.176 1.00 93.62 78 GLY A C 1
ATOM 591 O O . GLY A 1 78 ? 3.588 -12.919 -3.808 1.00 93.62 78 GLY A O 1
ATOM 592 N N . GLY A 1 79 ? 4.150 -11.043 -4.897 1.00 95.50 79 GLY A N 1
ATOM 593 C CA . GLY A 1 79 ? 2.830 -10.779 -5.450 1.00 95.50 79 GLY A CA 1
ATOM 594 C C . GLY A 1 79 ? 1.722 -10.630 -4.401 1.00 95.50 79 GLY A C 1
ATOM 595 O O . GLY A 1 79 ? 1.910 -10.059 -3.321 1.00 95.50 79 GLY A O 1
ATOM 596 N N . TRP A 1 80 ? 0.553 -11.182 -4.729 1.00 95.00 80 TRP A N 1
ATOM 597 C CA . TRP A 1 80 ? -0.660 -11.156 -3.905 1.00 95.00 80 TRP A CA 1
ATOM 598 C C . TRP A 1 80 ? -0.608 -12.066 -2.666 1.00 95.00 80 TRP A C 1
ATOM 600 O O . TRP A 1 80 ? -1.334 -11.821 -1.698 1.00 95.00 80 TRP A O 1
ATOM 610 N N . ASP A 1 81 ? 0.310 -13.033 -2.650 1.00 93.94 81 ASP A N 1
ATOM 611 C CA . ASP A 1 81 ? 0.516 -13.984 -1.547 1.00 93.94 81 ASP A CA 1
ATOM 612 C C . ASP A 1 81 ? 1.764 -13.659 -0.707 1.00 93.94 81 ASP A C 1
ATOM 614 O O . ASP A 1 81 ? 2.043 -14.295 0.311 1.00 93.94 81 ASP A O 1
ATOM 618 N N . GLY A 1 82 ? 2.530 -12.648 -1.122 1.00 93.69 82 GLY A N 1
ATOM 619 C CA . GLY A 1 82 ? 3.770 -12.247 -0.474 1.00 93.69 82 GLY A CA 1
ATOM 620 C C . GLY A 1 82 ? 3.560 -11.564 0.876 1.00 93.69 82 GLY A C 1
ATOM 621 O O . GLY A 1 82 ? 2.453 -11.235 1.299 1.00 93.69 82 GLY A O 1
ATOM 622 N N . ARG A 1 83 ? 4.667 -11.249 1.558 1.00 94.50 83 ARG A N 1
ATOM 623 C CA . ARG A 1 83 ? 4.614 -10.475 2.816 1.00 94.50 83 ARG A CA 1
ATOM 624 C C . ARG A 1 83 ? 4.008 -9.079 2.632 1.00 94.50 83 ARG A C 1
ATOM 626 O O . ARG A 1 83 ? 3.449 -8.534 3.577 1.00 94.50 83 ARG A O 1
ATOM 633 N N . GLY A 1 84 ? 4.088 -8.535 1.418 1.00 95.94 84 GLY A N 1
ATOM 634 C CA . GLY A 1 84 ? 3.641 -7.186 1.099 1.00 95.94 84 GLY A CA 1
ATOM 635 C C . GLY A 1 84 ? 4.594 -6.104 1.608 1.00 95.94 84 GLY A C 1
ATOM 636 O O . GLY A 1 84 ? 5.564 -6.362 2.323 1.00 95.94 84 GLY A O 1
ATOM 637 N N . VAL A 1 85 ? 4.314 -4.872 1.201 1.00 97.81 85 VAL A N 1
ATOM 638 C CA . VAL A 1 85 ? 5.0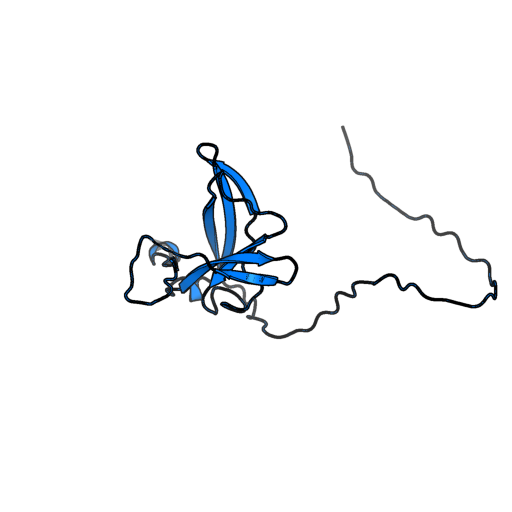01 -3.664 1.661 1.00 97.81 85 VAL A CA 1
ATOM 639 C C . VAL A 1 85 ? 4.371 -3.225 2.984 1.00 97.81 85 VAL A C 1
ATOM 641 O O . VAL A 1 85 ? 3.164 -2.981 3.001 1.00 97.81 85 VAL A O 1
ATOM 644 N N . PRO A 1 86 ? 5.135 -3.098 4.082 1.00 97.56 86 PRO A N 1
ATOM 645 C CA . PRO A 1 86 ? 4.593 -2.638 5.356 1.00 97.56 86 PRO A CA 1
ATOM 646 C C . PRO A 1 86 ? 4.000 -1.231 5.261 1.00 97.56 86 PRO A C 1
ATOM 648 O O . PRO A 1 86 ? 4.584 -0.340 4.639 1.00 97.56 86 PRO A O 1
ATOM 651 N N . VAL A 1 87 ? 2.863 -1.026 5.924 1.00 98.00 87 VAL A N 1
ATOM 652 C CA . VAL A 1 87 ? 2.236 0.286 6.089 1.00 98.00 87 VAL A CA 1
ATOM 653 C C . VAL A 1 87 ? 2.305 0.684 7.556 1.00 98.00 87 VAL A C 1
ATOM 655 O O . VAL A 1 87 ? 1.907 -0.075 8.438 1.00 98.00 87 VAL A O 1
ATOM 658 N N . ILE A 1 88 ? 2.807 1.887 7.817 1.00 96.06 88 ILE A N 1
ATOM 659 C CA . ILE A 1 88 ? 2.942 2.451 9.160 1.00 96.06 88 ILE A CA 1
ATOM 660 C C . ILE A 1 88 ? 1.933 3.573 9.386 1.00 96.06 88 ILE A C 1
ATOM 662 O O . ILE A 1 88 ? 1.434 4.186 8.443 1.00 96.06 88 ILE A O 1
ATOM 666 N N . GLN A 1 89 ? 1.656 3.861 10.654 1.00 94.50 89 GLN A N 1
ATOM 667 C CA . GLN A 1 89 ? 0.917 5.054 11.055 1.00 94.50 89 GLN A CA 1
ATOM 668 C C . GLN A 1 89 ? 1.864 6.255 11.014 1.00 94.50 89 GLN A C 1
ATOM 670 O O . GLN A 1 89 ? 2.858 6.281 11.734 1.00 94.50 89 GLN A O 1
ATOM 675 N N . GLU A 1 90 ? 1.573 7.230 10.159 1.00 95.50 90 GLU A N 1
ATOM 676 C CA . GLU A 1 90 ? 2.400 8.433 10.004 1.00 95.50 90 GLU A CA 1
ATOM 677 C C . GLU A 1 90 ? 1.917 9.576 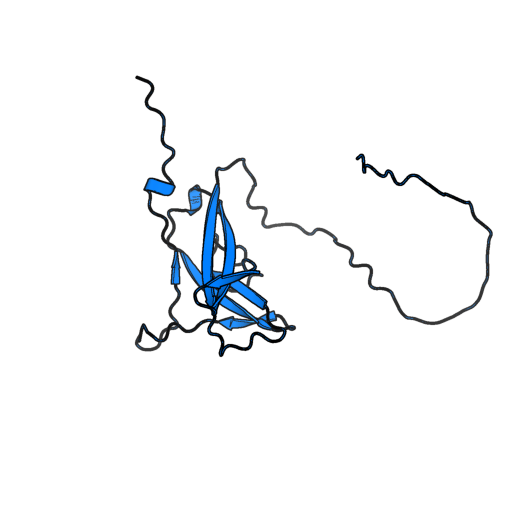10.903 1.00 95.50 90 GLU A C 1
ATOM 679 O O . GLU A 1 90 ? 2.708 10.378 11.391 1.00 95.50 90 GLU A O 1
ATOM 684 N N . GLY A 1 91 ? 0.611 9.643 11.155 1.00 93.69 91 GLY A N 1
ATOM 685 C CA . GLY A 1 91 ? 0.023 10.697 11.966 1.00 93.69 91 GLY A CA 1
ATOM 686 C C . GLY A 1 91 ? -1.469 10.819 11.723 1.00 93.69 91 GLY A C 1
ATOM 687 O O . GLY A 1 91 ? -2.163 9.820 11.559 1.00 93.69 91 GLY A O 1
ATOM 688 N N . HIS A 1 92 ? -1.971 12.050 11.698 1.00 93.62 92 HIS A N 1
ATOM 689 C CA . HIS A 1 92 ? -3.382 12.313 11.447 1.00 93.62 92 HIS A CA 1
ATOM 690 C C . HIS A 1 92 ? -3.572 13.400 10.387 1.00 93.62 92 HIS A C 1
ATOM 692 O O . HIS A 1 92 ? -2.889 14.419 10.416 1.00 93.62 92 HIS A O 1
ATOM 698 N N . PHE A 1 93 ? -4.553 13.210 9.505 1.00 93.06 93 PHE A N 1
ATOM 699 C CA . PHE A 1 93 ? -5.023 14.202 8.536 1.00 93.06 93 PHE A CA 1
ATOM 700 C C . PHE A 1 93 ? -6.529 14.400 8.731 1.00 93.06 93 PHE A C 1
ATOM 702 O O . PHE A 1 93 ? -7.280 13.427 8.769 1.00 93.06 93 PHE A O 1
ATOM 709 N N . ASP A 1 94 ? -6.982 15.637 8.952 1.00 93.12 94 ASP A N 1
ATOM 710 C CA . ASP A 1 94 ? -8.379 15.944 9.305 1.00 93.12 94 ASP A CA 1
ATOM 711 C C . ASP A 1 94 ? -8.932 15.071 10.444 1.00 93.12 94 ASP A C 1
ATOM 713 O O . ASP A 1 94 ? -10.068 14.587 10.438 1.00 93.12 94 ASP A O 1
ATOM 717 N N . LYS A 1 95 ? -8.090 14.872 11.469 1.00 91.31 95 LYS A N 1
ATOM 718 C CA . LYS A 1 95 ? -8.335 14.019 12.643 1.00 91.31 95 LYS A CA 1
ATOM 719 C C . LYS A 1 95 ? -8.463 12.518 12.319 1.00 91.31 95 LYS A C 1
ATOM 721 O O . LYS A 1 95 ? -8.740 11.749 13.232 1.00 91.31 95 LYS A O 1
ATOM 726 N N . GLN A 1 96 ? -8.319 12.088 11.072 1.00 94.12 96 GLN A N 1
ATOM 727 C CA . GLN A 1 96 ? -8.334 10.681 10.663 1.00 94.12 96 GLN A CA 1
ATOM 728 C C . GLN A 1 96 ? -6.910 10.130 10.637 1.00 94.12 96 GLN A C 1
ATOM 730 O O . GLN A 1 96 ? -5.970 10.897 10.451 1.00 94.12 96 GLN A O 1
ATOM 735 N N . LEU A 1 97 ? -6.744 8.825 10.843 1.00 93.62 97 LEU A N 1
ATOM 736 C CA . LEU A 1 97 ? -5.422 8.205 10.888 1.00 93.62 97 LEU A CA 1
ATOM 737 C C . LEU A 1 97 ? -4.810 8.191 9.480 1.00 93.62 97 LEU A C 1
ATOM 739 O O . LEU A 1 97 ? -5.413 7.652 8.551 1.00 93.62 97 LEU A O 1
ATOM 743 N N . LEU A 1 98 ? -3.627 8.787 9.335 1.00 96.38 98 LEU A N 1
ATOM 744 C CA . LEU A 1 98 ? -2.844 8.785 8.104 1.00 96.38 98 LEU A CA 1
ATOM 745 C C . LEU A 1 98 ? -1.867 7.612 8.129 1.00 96.38 98 LEU A C 1
ATOM 747 O O . LEU A 1 98 ? -1.092 7.438 9.072 1.00 96.38 98 LEU A O 1
ATOM 751 N N . LEU A 1 99 ? -1.914 6.821 7.069 1.00 96.75 99 LEU A N 1
ATOM 752 C CA . LEU A 1 99 ? -1.083 5.653 6.852 1.00 96.75 99 LEU A CA 1
ATOM 753 C C . LEU A 1 99 ? -0.084 5.917 5.727 1.00 96.75 99 LEU A C 1
ATOM 755 O O . LEU A 1 99 ? -0.454 6.518 4.717 1.00 96.75 99 LEU A O 1
ATOM 759 N N . ARG A 1 100 ? 1.136 5.391 5.870 1.00 98.19 100 ARG A N 1
ATOM 760 C CA . ARG A 1 100 ? 2.221 5.513 4.889 1.00 98.19 100 ARG A CA 1
ATOM 761 C C . ARG A 1 100 ? 2.858 4.162 4.587 1.00 98.19 100 ARG A C 1
ATOM 763 O O . ARG A 1 100 ? 3.292 3.463 5.498 1.00 98.19 100 ARG A O 1
ATOM 770 N N . GLY A 1 101 ? 2.956 3.814 3.308 1.00 98.06 101 GLY A N 1
ATOM 771 C CA . GLY A 1 101 ? 3.747 2.687 2.805 1.00 98.06 101 GLY A CA 1
ATOM 772 C C . GLY A 1 101 ? 4.784 3.169 1.797 1.00 98.06 101 GLY A C 1
ATOM 773 O O . GLY A 1 101 ? 4.533 4.124 1.066 1.00 98.06 101 GLY A O 1
ATOM 774 N N . GLU A 1 102 ? 5.946 2.527 1.739 1.00 97.94 102 GLU A N 1
ATOM 775 C CA . GLU A 1 102 ? 7.026 2.920 0.828 1.00 97.94 102 GLU A CA 1
ATOM 776 C C . GLU A 1 102 ? 7.620 1.706 0.121 1.00 97.94 102 GLU A C 1
ATOM 778 O O . GLU A 1 102 ? 7.967 0.712 0.758 1.00 97.94 102 GLU A O 1
ATOM 783 N N . ILE A 1 103 ? 7.778 1.805 -1.198 1.00 96.19 103 ILE A N 1
ATOM 784 C CA . ILE A 1 103 ? 8.444 0.788 -2.009 1.00 96.19 103 ILE A CA 1
ATOM 785 C C . ILE A 1 103 ? 9.478 1.431 -2.931 1.00 96.19 103 ILE A C 1
ATOM 787 O O . ILE A 1 103 ? 9.260 2.507 -3.489 1.00 96.19 103 ILE A O 1
ATOM 791 N N . LYS A 1 104 ? 10.606 0.743 -3.121 1.00 94.88 104 LYS A N 1
ATOM 792 C CA . LYS A 1 104 ? 11.603 1.079 -4.140 1.00 94.88 104 LYS A CA 1
ATOM 793 C C . LYS A 1 104 ? 11.384 0.198 -5.361 1.00 94.88 104 LYS A C 1
ATOM 795 O O . LYS A 1 104 ? 11.537 -1.017 -5.283 1.00 94.88 104 LYS A O 1
ATOM 800 N N . ILE A 1 105 ? 11.044 0.816 -6.485 1.00 93.44 105 ILE A N 1
ATOM 801 C CA . ILE A 1 105 ? 10.769 0.140 -7.751 1.00 93.44 105 ILE A CA 1
ATOM 802 C C . ILE A 1 105 ? 11.955 0.385 -8.687 1.00 93.44 105 ILE A C 1
ATOM 804 O O . ILE A 1 105 ? 12.287 1.539 -8.958 1.00 93.44 105 ILE A O 1
ATOM 808 N N . PRO A 1 106 ? 12.614 -0.659 -9.213 1.00 91.38 106 PRO A N 1
ATOM 809 C CA . PRO A 1 106 ? 13.594 -0.500 -10.285 1.00 91.38 106 PRO A CA 1
ATOM 810 C C . PRO A 1 106 ? 12.999 0.269 -11.470 1.00 91.38 106 PRO A C 1
ATOM 812 O O . PRO A 1 106 ? 11.914 -0.086 -11.926 1.00 91.38 106 PRO A O 1
ATOM 815 N N . LEU A 1 107 ? 13.706 1.265 -12.025 1.00 89.12 107 LEU A N 1
ATOM 816 C CA . LEU A 1 107 ? 13.164 2.092 -13.122 1.00 89.12 107 LEU A CA 1
ATOM 817 C C . LEU A 1 107 ? 12.695 1.259 -14.325 1.00 89.12 107 LEU A C 1
ATOM 819 O O . LEU A 1 107 ? 11.669 1.566 -14.923 1.00 89.12 107 LEU A O 1
ATOM 823 N N . ARG A 1 108 ? 13.362 0.132 -14.612 1.00 87.06 108 ARG A N 1
ATOM 824 C CA . ARG A 1 108 ? 12.955 -0.830 -15.659 1.00 87.06 108 ARG A CA 1
ATOM 825 C C . ARG A 1 108 ? 11.548 -1.422 -15.475 1.00 87.06 108 ARG A C 1
ATOM 827 O O . ARG A 1 108 ? 11.017 -2.020 -16.402 1.00 87.06 108 ARG A O 1
ATOM 834 N N . LEU A 1 109 ? 10.991 -1.346 -14.266 1.00 90.50 109 LEU A N 1
ATOM 835 C CA . LEU A 1 109 ? 9.649 -1.817 -13.924 1.00 90.50 109 LEU A CA 1
ATOM 836 C C . LEU A 1 109 ? 8.647 -0.667 -13.770 1.00 90.50 109 LEU A C 1
ATOM 838 O O . LEU A 1 109 ? 7.451 -0.932 -13.743 1.00 90.50 109 LEU A O 1
ATOM 842 N N . ALA A 1 110 ? 9.108 0.583 -13.678 1.00 88.50 110 ALA A N 1
ATOM 843 C CA . ALA A 1 110 ? 8.261 1.729 -13.357 1.00 88.50 110 ALA A CA 1
ATOM 844 C C . ALA A 1 110 ? 7.218 2.035 -14.446 1.00 88.50 110 ALA A C 1
ATOM 846 O O . ALA A 1 110 ? 6.121 2.474 -14.128 1.00 88.50 110 ALA A O 1
ATOM 847 N N . SER A 1 111 ? 7.504 1.736 -15.717 1.00 85.44 111 SER A N 1
ATOM 848 C CA . SER A 1 111 ? 6.541 1.905 -16.817 1.00 85.44 111 SER A CA 1
ATOM 849 C C . SER A 1 111 ? 5.416 0.861 -16.830 1.00 85.44 111 SER A C 1
ATOM 851 O O . SER A 1 111 ? 4.470 0.974 -17.613 1.00 85.44 111 SER A O 1
ATOM 853 N N . ARG A 1 112 ? 5.486 -0.179 -15.987 1.00 89.19 112 ARG A N 1
ATOM 854 C CA . ARG A 1 112 ? 4.440 -1.201 -15.921 1.00 89.19 112 ARG A CA 1
ATOM 855 C C . ARG A 1 112 ? 3.234 -0.677 -15.154 1.00 89.19 112 ARG A C 1
ATOM 857 O O . ARG A 1 112 ? 3.357 -0.149 -14.053 1.00 89.19 112 ARG A O 1
ATOM 864 N N . ARG A 1 113 ? 2.048 -0.927 -15.707 1.00 93.31 113 ARG A N 1
ATOM 865 C CA . ARG A 1 113 ? 0.800 -0.859 -14.943 1.00 93.31 113 ARG A CA 1
ATOM 866 C C . ARG A 1 113 ? 0.762 -2.030 -13.970 1.00 93.31 113 ARG A C 1
ATOM 868 O O . ARG A 1 113 ? 1.039 -3.157 -14.379 1.00 93.31 113 ARG A O 1
ATOM 875 N N . CYS A 1 114 ? 0.449 -1.751 -12.712 1.00 93.62 114 CYS A N 1
ATOM 876 C CA . CYS A 1 114 ? 0.484 -2.748 -11.650 1.00 93.62 114 CYS A CA 1
ATOM 877 C C . CYS A 1 114 ? -0.765 -2.642 -10.780 1.00 93.62 114 CYS A C 1
ATOM 879 O O . CYS A 1 114 ? -1.007 -1.594 -10.178 1.00 93.62 114 CYS A O 1
ATOM 881 N N . GLY A 1 115 ? -1.529 -3.727 -10.692 1.00 95.81 115 GLY A N 1
ATOM 882 C CA . GLY A 1 115 ? -2.583 -3.892 -9.704 1.00 95.81 115 GLY A CA 1
ATOM 883 C C . GLY A 1 115 ? -2.002 -3.893 -8.291 1.00 95.81 115 GLY A C 1
ATOM 884 O O . GLY A 1 115 ? -0.911 -4.424 -8.068 1.00 95.81 115 GLY A O 1
ATOM 885 N N . TYR A 1 116 ? -2.695 -3.271 -7.342 1.00 96.81 116 TYR A N 1
ATOM 886 C CA . TYR A 1 116 ? -2.358 -3.334 -5.924 1.00 96.81 116 TYR A CA 1
ATOM 887 C C . TYR A 1 116 ? -3.585 -3.126 -5.031 1.00 96.81 116 TYR A C 1
ATOM 889 O O . TYR A 1 116 ? -4.589 -2.536 -5.444 1.00 96.81 116 TYR A O 1
ATOM 897 N N . LYS A 1 117 ? -3.476 -3.591 -3.782 1.00 96.06 117 LYS A N 1
ATOM 898 C CA . LYS A 1 117 ? -4.438 -3.345 -2.706 1.00 96.06 117 LYS A CA 1
ATOM 899 C C . LYS A 1 117 ? -3.766 -3.138 -1.363 1.00 96.06 117 LYS A C 1
ATOM 901 O O . LYS A 1 117 ? -2.720 -3.725 -1.077 1.00 96.06 117 LYS A O 1
ATOM 906 N N . TYR A 1 118 ? -4.449 -2.396 -0.501 1.00 95.94 118 TYR A N 1
ATOM 907 C CA . TYR A 1 118 ? -4.245 -2.507 0.940 1.00 95.94 118 TYR A CA 1
ATOM 908 C C . TYR A 1 118 ? -4.849 -3.820 1.452 1.00 95.94 118 TYR A C 1
ATOM 910 O O . TYR A 1 118 ? -5.986 -4.172 1.125 1.00 95.94 118 TYR A O 1
ATOM 918 N N . VAL A 1 119 ? -4.074 -4.547 2.251 1.00 96.25 119 VAL A N 1
ATOM 919 C CA . VAL A 1 119 ? -4.438 -5.845 2.821 1.00 96.25 119 VAL A CA 1
ATOM 920 C C . VAL A 1 119 ? -4.254 -5.783 4.330 1.00 96.25 119 VAL A C 1
ATOM 922 O O . VAL A 1 119 ? -3.206 -5.365 4.822 1.00 96.25 119 VAL A O 1
ATOM 925 N N . LEU A 1 120 ? -5.282 -6.203 5.058 1.00 96.25 120 LEU A N 1
ATOM 926 C CA . LEU A 1 120 ? -5.225 -6.421 6.496 1.00 96.25 120 LEU A CA 1
ATOM 927 C C . LEU A 1 120 ? -4.756 -7.848 6.744 1.00 96.25 120 LEU A C 1
ATOM 929 O O . LEU A 1 120 ? -5.350 -8.784 6.210 1.00 96.25 120 LEU A O 1
ATOM 933 N N . LEU A 1 121 ? -3.722 -8.004 7.562 1.00 96.50 121 LEU A N 1
ATOM 934 C CA . LEU A 1 121 ? -3.248 -9.305 8.017 1.00 96.50 121 LEU A CA 1
ATOM 935 C C . LEU A 1 121 ? -3.548 -9.447 9.500 1.00 96.50 121 LEU A C 1
ATOM 937 O O . LEU A 1 121 ? -3.215 -8.562 10.292 1.00 96.50 121 LEU A O 1
ATOM 941 N N . ASP A 1 122 ? -4.186 -10.551 9.870 1.00 95.25 122 ASP A N 1
ATOM 942 C CA . ASP A 1 122 ? -4.347 -10.911 11.273 1.00 95.25 122 ASP A CA 1
ATOM 943 C C . ASP A 1 122 ? -3.064 -11.547 11.844 1.00 95.25 122 ASP A C 1
ATOM 945 O O . ASP A 1 122 ? -2.070 -11.758 11.146 1.00 95.25 122 ASP A O 1
ATOM 949 N N . LYS A 1 123 ? -3.082 -11.897 13.133 1.00 94.25 123 LYS A N 1
ATOM 950 C CA . LYS A 1 123 ? -1.953 -12.558 13.813 1.00 94.25 123 LYS A CA 1
ATOM 951 C C . LYS A 1 123 ? -1.549 -13.923 13.234 1.00 94.25 123 LYS A C 1
ATOM 953 O O . LYS A 1 123 ? -0.510 -14.456 13.614 1.00 94.25 123 LYS A O 1
ATOM 958 N N . ARG A 1 124 ? -2.383 -14.524 12.381 1.00 94.69 124 ARG A N 1
ATOM 959 C CA . ARG A 1 124 ? -2.118 -15.781 11.665 1.00 94.69 124 ARG A CA 1
ATOM 960 C C . ARG A 1 124 ? -1.659 -15.533 10.224 1.00 94.69 124 ARG A C 1
ATOM 962 O O . ARG A 1 124 ? -1.363 -16.497 9.528 1.00 94.69 124 ARG A O 1
ATOM 969 N N . ASN A 1 125 ? -1.528 -14.270 9.812 1.00 92.31 125 ASN A N 1
ATOM 970 C CA . ASN A 1 125 ? -1.285 -13.818 8.442 1.00 92.31 125 ASN A CA 1
ATOM 971 C C . ASN A 1 125 ? -2.423 -14.138 7.457 1.00 92.31 125 ASN A C 1
ATOM 973 O O . ASN A 1 125 ? -2.192 -14.139 6.246 1.00 92.31 125 ASN A O 1
ATOM 977 N N . GLU A 1 126 ? -3.643 -14.361 7.949 1.00 93.81 126 GLU A N 1
ATOM 978 C CA . GLU A 1 126 ? -4.821 -14.485 7.091 1.00 93.81 126 GLU A CA 1
ATOM 979 C C . GLU A 1 126 ? -5.183 -13.112 6.517 1.00 93.81 126 GLU A C 1
ATOM 981 O O . GLU A 1 126 ? -5.220 -12.103 7.232 1.00 93.81 126 GLU A O 1
ATOM 986 N N . ALA A 1 127 ? -5.423 -13.070 5.206 1.00 94.38 127 ALA A N 1
ATOM 987 C CA . ALA A 1 127 ? -5.575 -11.831 4.459 1.00 94.38 127 ALA A CA 1
ATOM 988 C C . ALA A 1 127 ? -7.043 -11.415 4.316 1.00 94.38 127 ALA A C 1
ATOM 990 O O . ALA A 1 127 ? -7.886 -12.171 3.841 1.00 94.38 127 ALA A O 1
ATOM 991 N N . THR A 1 128 ? -7.339 -10.161 4.658 1.00 93.50 128 THR A N 1
ATOM 992 C CA . THR A 1 128 ? -8.577 -9.475 4.267 1.00 93.50 128 THR A CA 1
ATOM 993 C C . THR A 1 128 ? -8.231 -8.341 3.307 1.00 93.50 128 THR A C 1
ATOM 995 O O . THR A 1 128 ? -7.493 -7.419 3.660 1.00 93.50 128 THR A O 1
ATOM 998 N N . HIS A 1 129 ? -8.745 -8.413 2.081 1.00 89.31 129 HIS A N 1
ATOM 999 C CA . HIS A 1 129 ? -8.443 -7.457 1.014 1.00 89.31 129 HIS A CA 1
ATOM 1000 C C . HIS A 1 129 ? -9.403 -6.265 1.045 1.00 89.31 129 HIS A C 1
ATOM 1002 O O . HIS A 1 129 ? -10.583 -6.428 1.349 1.00 89.31 129 HIS A O 1
ATOM 1008 N N . GLU A 1 130 ? -8.918 -5.067 0.696 1.00 87.50 130 GLU A N 1
ATOM 1009 C CA . GLU A 1 130 ? -9.799 -3.904 0.543 1.00 87.50 130 GLU A CA 1
ATOM 1010 C C . GLU A 1 130 ? -10.856 -4.129 -0.554 1.00 87.50 130 GLU A C 1
ATOM 1012 O O . GLU A 1 130 ? -10.570 -4.701 -1.613 1.00 87.50 130 GLU A O 1
ATOM 1017 N N . GLU A 1 131 ? -12.064 -3.609 -0.337 1.00 84.81 131 GLU A N 1
ATOM 1018 C CA . GLU A 1 131 ? -13.136 -3.576 -1.332 1.00 84.81 131 GLU A CA 1
ATOM 1019 C C . GLU A 1 131 ? -13.392 -2.140 -1.796 1.00 84.81 131 GLU A C 1
ATOM 1021 O O . GLU A 1 131 ? -13.671 -1.242 -0.999 1.00 84.81 131 GLU A O 1
ATOM 1026 N N . LEU A 1 132 ? -13.320 -1.915 -3.108 1.00 82.06 132 LEU A N 1
ATOM 1027 C CA . LEU A 1 132 ? -13.542 -0.604 -3.718 1.00 82.06 132 LEU A CA 1
ATOM 1028 C C . LEU A 1 132 ? -15.016 -0.458 -4.122 1.00 82.06 132 LEU A C 1
ATOM 1030 O O . LEU A 1 132 ? -15.388 -0.642 -5.279 1.00 82.06 132 LEU A O 1
ATOM 1034 N N . VAL A 1 133 ? -15.865 -0.141 -3.143 1.00 69.12 133 VAL A N 1
ATOM 1035 C CA . VAL A 1 133 ? -17.337 -0.130 -3.279 1.00 69.12 133 VAL A CA 1
ATOM 1036 C C . VAL A 1 133 ? -17.896 0.909 -4.261 1.00 69.12 133 VAL A C 1
ATOM 1038 O O . VAL A 1 133 ? -19.005 0.742 -4.768 1.00 69.12 133 VAL A O 1
ATOM 1041 N N . GLU A 1 134 ? -17.143 1.971 -4.558 1.00 64.81 134 GLU A N 1
ATOM 1042 C CA . GLU A 1 134 ? -17.562 3.037 -5.486 1.00 64.81 134 GLU A CA 1
ATOM 1043 C C . GLU A 1 134 ? -17.557 2.585 -6.951 1.00 64.81 134 GLU A C 1
ATOM 1045 O O . GLU A 1 134 ? -18.220 3.175 -7.804 1.00 64.81 134 GLU A O 1
ATOM 1050 N N . PHE A 1 135 ? -16.871 1.485 -7.242 1.00 64.06 135 PHE A N 1
ATOM 1051 C CA . PHE A 1 135 ? -16.733 0.950 -8.580 1.00 64.06 135 PHE A CA 1
ATOM 1052 C C . PHE A 1 135 ? -17.542 -0.345 -8.659 1.00 64.06 135 PHE A C 1
ATOM 1054 O O . PHE A 1 135 ? -17.036 -1.448 -8.468 1.00 64.06 135 PHE A O 1
ATOM 1061 N N . LYS A 1 136 ? -18.848 -0.224 -8.917 1.00 54.28 136 LYS A N 1
ATOM 1062 C CA . LYS A 1 136 ? -19.708 -1.390 -9.168 1.00 54.28 136 LYS A CA 1
ATOM 1063 C C . LYS A 1 136 ? -19.311 -2.047 -10.491 1.00 54.28 136 LYS A C 1
ATOM 1065 O O . LYS A 1 136 ? -19.896 -1.759 -11.533 1.00 54.28 136 LYS A O 1
ATOM 1070 N N . SER A 1 137 ? -18.325 -2.938 -10.466 1.00 54.75 137 SER A N 1
ATOM 1071 C CA . SER A 1 137 ? -18.141 -3.893 -11.554 1.00 54.75 137 SER A CA 1
ATOM 1072 C C . SER A 1 137 ? -19.210 -4.986 -11.432 1.00 54.75 137 SER A C 1
ATOM 1074 O O . SER A 1 137 ? -19.663 -5.315 -10.333 1.00 54.75 137 SER A O 1
ATOM 1076 N N . ARG A 1 138 ? -19.660 -5.543 -12.560 1.00 55.59 138 ARG A N 1
ATOM 1077 C CA . ARG A 1 138 ? -20.585 -6.687 -12.589 1.00 55.59 138 ARG A CA 1
ATOM 1078 C C . ARG A 1 138 ? -19.862 -7.961 -12.112 1.00 55.59 138 ARG A C 1
ATOM 1080 O O . ARG A 1 138 ? -19.564 -8.829 -12.921 1.00 55.59 138 ARG A O 1
ATOM 1087 N N . GLY A 1 139 ? -19.584 -8.056 -10.810 1.00 54.41 139 GLY A N 1
ATOM 1088 C CA . GLY A 1 139 ? -19.123 -9.277 -10.137 1.00 54.41 139 GLY A CA 1
ATOM 1089 C C . GLY A 1 139 ? -17.609 -9.453 -9.966 1.00 54.41 139 GLY A C 1
ATOM 1090 O O . GLY A 1 139 ? -17.188 -10.546 -9.606 1.00 54.41 139 GLY A O 1
ATOM 1091 N N . GLY A 1 140 ? -16.787 -8.429 -10.210 1.00 59.34 140 GLY A N 1
ATOM 1092 C CA . GLY A 1 140 ? -15.330 -8.501 -10.050 1.00 59.34 140 GLY A CA 1
ATOM 1093 C C . GLY A 1 140 ? -14.806 -7.730 -8.837 1.00 59.34 140 GLY A C 1
ATOM 1094 O O . GLY A 1 140 ? -15.212 -6.589 -8.597 1.00 59.34 140 GLY A O 1
ATOM 1095 N N . ILE A 1 141 ? -13.858 -8.339 -8.120 1.00 64.81 141 ILE A N 1
ATOM 1096 C CA . ILE A 1 141 ? -12.976 -7.649 -7.174 1.00 64.81 141 ILE A CA 1
ATOM 1097 C C . ILE A 1 141 ? -12.115 -6.676 -7.987 1.00 64.81 141 ILE A C 1
ATOM 1099 O O . ILE A 1 141 ? -11.472 -7.081 -8.951 1.00 64.81 141 ILE A O 1
ATOM 1103 N N . LEU A 1 142 ? -12.134 -5.392 -7.629 1.00 83.75 142 LEU A N 1
ATOM 1104 C CA . LEU A 1 142 ? -11.342 -4.368 -8.309 1.00 83.75 142 LEU A CA 1
ATOM 1105 C C . LEU A 1 142 ? -10.080 -4.042 -7.525 1.00 83.75 142 LEU A C 1
ATOM 1107 O O . LEU A 1 142 ? -10.143 -3.817 -6.312 1.00 83.75 142 LEU A O 1
ATOM 1111 N N . ASP A 1 143 ? -8.969 -3.981 -8.248 1.00 89.94 143 ASP A N 1
ATOM 1112 C CA . ASP A 1 143 ? -7.669 -3.545 -7.756 1.00 89.94 143 ASP A CA 1
ATOM 1113 C C . ASP A 1 143 ? -7.437 -2.074 -8.093 1.00 89.94 143 ASP A C 1
ATOM 1115 O O . ASP A 1 143 ? -7.912 -1.558 -9.111 1.00 89.94 143 ASP A O 1
ATOM 1119 N N . ARG A 1 144 ? -6.659 -1.390 -7.252 1.00 93.12 144 ARG A N 1
ATOM 1120 C CA . ARG A 1 144 ? -6.081 -0.101 -7.636 1.00 93.12 144 ARG A CA 1
ATOM 1121 C C . ARG A 1 144 ? -5.005 -0.362 -8.680 1.00 93.12 144 ARG A C 1
ATOM 1123 O O . ARG A 1 144 ? -4.341 -1.389 -8.633 1.00 93.12 144 ARG A O 1
ATOM 1130 N N . CYS A 1 145 ? -4.792 0.574 -9.598 1.00 93.69 145 CYS A N 1
ATOM 1131 C CA . CYS A 1 145 ? -3.729 0.462 -10.593 1.00 93.69 145 CYS A CA 1
ATOM 1132 C C . CYS A 1 145 ? -2.685 1.552 -10.358 1.00 93.69 145 CYS A C 1
ATOM 1134 O O . CYS A 1 145 ? -2.984 2.738 -10.482 1.00 93.69 145 CYS A O 1
ATOM 1136 N N . LEU A 1 146 ? -1.452 1.152 -10.054 1.00 95.31 146 LEU A N 1
ATOM 1137 C CA . LEU A 1 146 ? -0.296 2.036 -10.062 1.00 95.31 146 LEU A CA 1
ATOM 1138 C C . LEU A 1 146 ? 0.129 2.259 -11.514 1.00 95.31 146 LEU A C 1
ATOM 1140 O O . LEU A 1 146 ? 0.395 1.305 -12.249 1.00 95.31 146 LEU A O 1
ATOM 1144 N N . VAL A 1 147 ? 0.188 3.527 -11.914 1.00 94.00 147 VAL A N 1
ATOM 1145 C CA . VAL A 1 147 ? 0.717 3.970 -13.205 1.00 94.00 147 VAL A CA 1
ATOM 1146 C C . VAL A 1 147 ? 1.664 5.127 -12.926 1.00 94.00 147 VAL A C 1
ATOM 1148 O O . VAL A 1 147 ? 1.243 6.156 -12.404 1.00 94.00 147 VAL A O 1
ATOM 1151 N N . ILE A 1 148 ? 2.943 4.948 -13.243 1.00 90.81 148 ILE A N 1
ATOM 1152 C CA . ILE A 1 148 ? 3.954 5.997 -13.114 1.00 90.81 148 ILE A CA 1
ATOM 1153 C C . ILE A 1 148 ? 4.126 6.627 -14.497 1.00 90.81 148 ILE A C 1
ATOM 1155 O O . ILE A 1 148 ? 4.370 5.914 -15.471 1.00 90.81 148 ILE A O 1
ATOM 1159 N N . GLY A 1 149 ? 3.959 7.948 -14.585 1.00 85.88 149 GLY A N 1
ATOM 1160 C CA . GLY A 1 149 ? 4.157 8.698 -15.828 1.00 85.88 149 GLY A CA 1
ATOM 1161 C C . GLY A 1 149 ? 5.590 8.571 -16.348 1.00 85.88 149 GLY A C 1
ATOM 1162 O O . GLY A 1 149 ? 6.542 8.528 -15.562 1.00 85.88 149 GLY A O 1
ATOM 1163 N N . GLU A 1 150 ? 5.754 8.497 -17.669 1.00 82.88 150 GLU A N 1
ATOM 1164 C CA . GLU A 1 150 ? 7.060 8.323 -18.319 1.00 82.88 150 GLU A CA 1
ATOM 1165 C C . GLU A 1 150 ? 8.041 9.448 -17.966 1.00 82.88 150 GLU A C 1
ATOM 1167 O O . GLU A 1 150 ? 9.240 9.210 -17.838 1.00 82.88 150 GLU A O 1
ATOM 1172 N N . GLU A 1 151 ? 7.541 10.656 -17.716 1.00 82.81 151 GLU A N 1
ATOM 1173 C CA . GLU A 1 151 ? 8.311 11.826 -17.299 1.00 82.81 151 GLU A CA 1
ATOM 1174 C C . GLU A 1 151 ? 9.041 11.638 -15.961 1.00 82.81 151 GLU A C 1
ATOM 1176 O O . GLU A 1 151 ? 10.061 12.287 -15.720 1.00 82.81 151 GLU A O 1
ATOM 1181 N N . TYR A 1 152 ? 8.547 10.740 -15.105 1.00 78.56 152 TYR A N 1
ATOM 1182 C CA . TYR A 1 152 ? 9.167 10.397 -13.824 1.00 78.56 152 TYR A CA 1
ATOM 1183 C C . TYR A 1 152 ? 10.160 9.234 -13.942 1.00 78.56 152 TYR A C 1
ATOM 1185 O O . TYR A 1 152 ? 10.919 8.972 -13.009 1.00 78.56 152 TYR A O 1
ATOM 1193 N N . VAL A 1 153 ? 10.151 8.532 -15.080 1.00 76.38 153 VAL A N 1
ATOM 1194 C CA . VAL A 1 153 ? 11.034 7.394 -15.386 1.00 76.38 153 VAL A CA 1
ATOM 1195 C C . VAL A 1 153 ? 12.164 7.810 -16.332 1.00 76.38 153 VAL A C 1
ATOM 1197 O O . VAL A 1 153 ? 13.234 7.203 -16.317 1.00 76.38 153 VAL A O 1
ATOM 1200 N N . ALA A 1 154 ? 11.950 8.857 -17.132 1.00 67.06 154 ALA A N 1
ATOM 1201 C CA . ALA A 1 154 ? 12.934 9.396 -18.050 1.00 67.06 154 ALA A CA 1
ATOM 1202 C C . ALA A 1 154 ? 14.136 9.960 -17.284 1.00 67.06 154 ALA A C 1
ATOM 1204 O O . ALA A 1 154 ? 14.038 10.924 -16.518 1.00 67.06 154 ALA A O 1
ATOM 1205 N N . GLU A 1 155 ? 15.314 9.393 -17.536 1.00 65.06 155 GLU A N 1
ATOM 1206 C CA . GLU A 1 155 ? 16.547 10.072 -17.180 1.00 65.06 155 GLU A CA 1
ATOM 1207 C C . GLU A 1 155 ? 16.610 11.353 -18.007 1.00 65.06 155 GLU A C 1
ATOM 1209 O O . GLU A 1 155 ? 16.675 11.292 -19.234 1.00 65.06 155 GLU A O 1
ATOM 1214 N N . LYS A 1 156 ? 16.585 12.523 -17.360 1.00 56.38 156 LYS A N 1
ATOM 1215 C CA . LYS A 1 156 ? 16.956 13.768 -18.036 1.00 56.38 156 LYS A CA 1
ATOM 1216 C C . LYS A 1 156 ? 18.422 13.646 -18.440 1.00 56.38 156 LYS A C 1
ATOM 1218 O O . LYS A 1 156 ? 19.315 14.027 -17.685 1.00 56.38 156 LYS A O 1
ATOM 1223 N N . SER A 1 157 ? 18.678 13.090 -19.619 1.00 51.22 157 SER A N 1
ATOM 1224 C CA . SER A 1 157 ? 19.958 13.207 -20.292 1.00 51.22 157 SER A CA 1
ATOM 1225 C C . SER A 1 157 ? 20.181 14.698 -20.488 1.00 51.22 157 SER A C 1
ATOM 1227 O O . SER A 1 157 ? 19.479 15.333 -21.276 1.00 51.22 157 SER A O 1
ATOM 1229 N N . LYS A 1 158 ? 21.097 15.284 -19.712 1.00 46.31 158 LYS A N 1
ATOM 1230 C CA . LYS A 1 158 ? 21.604 16.622 -20.000 1.00 46.31 158 LYS A CA 1
ATOM 1231 C C . LYS A 1 158 ? 22.128 16.569 -21.434 1.00 46.31 158 LYS A C 1
ATOM 1233 O O . LYS A 1 158 ? 23.152 15.934 -21.669 1.00 46.31 158 LYS A O 1
ATOM 1238 N N . LEU A 1 159 ? 21.410 17.176 -22.379 1.00 45.03 159 LEU A N 1
ATOM 1239 C CA . LEU A 1 159 ? 22.025 17.581 -23.632 1.00 45.03 159 LEU A CA 1
ATOM 1240 C C . LEU A 1 159 ? 23.092 18.601 -23.234 1.00 45.03 159 LEU A C 1
ATOM 1242 O O . LEU A 1 159 ? 22.778 19.693 -22.771 1.00 45.03 159 LEU A O 1
ATOM 1246 N N . THR A 1 160 ? 24.346 18.179 -23.298 1.00 46.94 160 THR A N 1
ATOM 1247 C CA . THR A 1 160 ? 25.482 19.083 -23.439 1.00 46.94 160 THR A CA 1
ATOM 1248 C C . THR A 1 160 ? 25.305 19.816 -24.765 1.00 46.94 160 THR A C 1
ATOM 1250 O O . THR A 1 160 ? 25.372 19.172 -25.814 1.00 46.94 160 THR A O 1
ATOM 1253 N N . GLU A 1 161 ? 25.009 21.115 -24.694 1.00 44.09 161 GLU A N 1
ATOM 1254 C CA . GLU A 1 161 ? 25.310 22.072 -25.768 1.00 44.09 161 GLU A CA 1
ATOM 1255 C C . GLU A 1 161 ? 26.822 22.303 -25.863 1.00 44.09 161 GLU A C 1
ATOM 1257 O O . GLU A 1 161 ? 27.492 22.268 -24.800 1.00 44.09 161 GLU A O 1
#

Secondary structure (DSSP, 8-state):
-------------------------------------------S--EEEEEEEEEE-TT---TT-EEEEEESTTTSTTGGGS--EEEEEEEEETTEEEEEEEEEEEHHHHTS-EEEEEEEE-TT--EEE---TTS--SS-PPPEEE---GGGTS-------

Radius of gyration: 24.06 Å; chains: 1; bounding box: 58×56×64 Å

Sequence (161 aa):
MDGAAIFSNLGLDPLAPGNGDGDFHREAEVNQKQENRSSINNADGKTLTVVFHAILSKKFELGDRIIVIRGDEPVFAGGWDGRGVPVIQEGHFDKQLLLRGEIKIPLRLASRRCGYKYVLLDKRNEATHEELVEFKSRGGILDRCLVIGEEYVAEKSKLTE

Organism: Paramuricea clavata (NCBI:txid317549)